Protein AF-A0A939AZR0-F1 (afdb_monomer)

Structure (mmCIF, N/CA/C/O backbone):
data_AF-A0A939AZR0-F1
#
_entry.id   AF-A0A939AZR0-F1
#
loop_
_atom_site.group_PDB
_atom_site.id
_atom_site.type_symbol
_atom_site.label_atom_id
_atom_site.label_alt_id
_atom_site.label_comp_id
_atom_site.label_asym_id
_atom_site.label_entity_id
_atom_site.label_seq_id
_atom_site.pdbx_PDB_ins_code
_atom_site.Cartn_x
_atom_site.Cartn_y
_atom_site.Cartn_z
_atom_site.occupancy
_atom_site.B_iso_or_equiv
_atom_site.auth_seq_id
_atom_site.auth_comp_id
_atom_site.auth_asym_id
_atom_site.auth_atom_id
_atom_site.pdbx_PDB_model_num
ATOM 1 N N . MET A 1 1 ? -39.553 10.311 58.219 1.00 48.19 1 MET A N 1
ATOM 2 C CA . MET A 1 1 ? -40.130 10.399 56.860 1.00 48.19 1 MET A CA 1
ATOM 3 C C . MET A 1 1 ? -41.605 10.731 57.021 1.00 48.19 1 MET A C 1
ATOM 5 O O . MET A 1 1 ? -42.309 9.904 57.588 1.00 48.19 1 MET A O 1
ATOM 9 N N . PRO A 1 2 ? -42.057 11.949 56.686 1.00 50.28 2 PRO A N 1
ATOM 10 C CA . PRO A 1 2 ? -43.468 12.306 56.807 1.00 50.28 2 PRO A CA 1
ATOM 11 C C . PRO A 1 2 ? -44.292 11.658 55.675 1.00 50.28 2 PRO A C 1
ATOM 13 O O . PRO A 1 2 ? -43.764 11.506 54.571 1.00 50.28 2 PRO A O 1
ATOM 16 N N . PRO A 1 3 ? -45.563 11.285 55.913 1.00 56.19 3 PRO A N 1
ATOM 17 C CA . PRO A 1 3 ? -46.491 10.899 54.858 1.00 56.19 3 PRO A CA 1
ATOM 18 C C . PRO A 1 3 ? -47.165 12.150 54.278 1.00 56.19 3 PRO A C 1
ATOM 20 O O . PRO A 1 3 ? -47.443 13.102 55.009 1.00 56.19 3 PRO A O 1
ATOM 23 N N . LEU A 1 4 ? -47.462 12.145 52.978 1.00 44.59 4 LEU A N 1
ATOM 24 C CA . LEU A 1 4 ? -48.379 13.114 52.376 1.00 44.59 4 LEU A CA 1
ATOM 25 C C . LEU A 1 4 ? -49.661 12.412 51.900 1.00 44.59 4 LEU A C 1
ATOM 27 O O . LEU A 1 4 ? -49.599 11.247 51.499 1.00 44.59 4 LEU A O 1
ATOM 31 N N . PRO A 1 5 ? -50.815 13.097 51.989 1.00 46.78 5 PRO A N 1
ATOM 32 C CA . PRO A 1 5 ? -52.136 12.512 51.831 1.00 46.78 5 PRO A CA 1
ATOM 33 C C . PRO A 1 5 ? -52.635 12.551 50.381 1.00 46.78 5 PRO A C 1
ATOM 35 O O . PRO A 1 5 ? -52.136 13.287 49.533 1.00 46.78 5 PRO A O 1
ATOM 38 N N . ALA A 1 6 ? -53.667 11.747 50.133 1.00 51.06 6 ALA A N 1
ATOM 39 C CA . ALA A 1 6 ? -54.484 11.752 48.927 1.00 51.06 6 ALA A CA 1
ATOM 40 C C . ALA A 1 6 ? -55.301 13.048 48.781 1.00 51.06 6 ALA A C 1
ATOM 42 O O . ALA A 1 6 ? -55.749 13.588 49.790 1.00 51.06 6 ALA A O 1
ATOM 43 N N . LEU A 1 7 ? -55.602 13.461 47.541 1.00 41.03 7 LEU A N 1
ATOM 44 C CA . LEU A 1 7 ? -56.941 13.931 47.149 1.00 41.03 7 LEU A CA 1
ATOM 45 C C . LEU A 1 7 ? -57.061 14.125 45.632 1.00 41.03 7 LEU A C 1
ATOM 47 O O . LEU A 1 7 ? -56.244 14.775 44.985 1.00 41.03 7 LEU A O 1
ATOM 51 N N . ALA A 1 8 ? -58.119 13.522 45.095 1.00 51.19 8 ALA A N 1
ATOM 52 C CA . ALA A 1 8 ? -58.585 13.632 43.727 1.00 51.19 8 ALA A CA 1
ATOM 53 C C . ALA A 1 8 ? -59.115 15.040 43.411 1.00 51.19 8 ALA A C 1
ATOM 55 O O . ALA A 1 8 ? -59.726 15.680 44.265 1.00 51.19 8 ALA A O 1
ATOM 56 N N . ALA A 1 9 ? -58.986 15.464 42.153 1.00 48.56 9 ALA A N 1
ATOM 57 C CA . ALA A 1 9 ? -59.806 16.526 41.582 1.00 48.56 9 ALA A CA 1
ATOM 58 C C . ALA A 1 9 ? -60.250 16.126 40.168 1.00 48.56 9 ALA A C 1
ATOM 60 O O . ALA A 1 9 ? -59.462 16.049 39.228 1.00 48.56 9 ALA A O 1
ATOM 61 N N . LEU A 1 10 ? -61.543 15.828 40.083 1.00 49.28 10 LEU A N 1
ATOM 62 C CA . LEU A 1 10 ? -62.359 15.648 38.892 1.00 49.28 10 LEU A CA 1
ATOM 63 C C . LEU A 1 10 ? -62.389 16.977 38.108 1.00 49.28 10 LEU A C 1
ATOM 65 O O . LEU A 1 10 ? -62.762 17.996 38.688 1.00 49.28 10 LEU A O 1
ATOM 69 N N . LEU A 1 11 ? -62.058 16.986 36.813 1.00 48.03 11 LEU A N 1
ATOM 70 C CA . LEU A 1 11 ? -62.402 18.106 35.927 1.00 48.03 11 LEU A CA 1
ATOM 71 C C . LEU A 1 11 ? -63.492 17.658 34.938 1.00 48.03 11 LEU A C 1
ATOM 73 O O . LEU A 1 11 ? -63.306 16.652 34.248 1.00 48.03 11 LEU A O 1
ATOM 77 N N . PRO A 1 12 ? -64.639 18.358 34.888 1.00 48.31 12 PRO A N 1
ATOM 78 C CA . PRO A 1 12 ? -65.768 18.001 34.045 1.00 48.31 12 PRO A CA 1
ATOM 79 C C . PRO A 1 12 ? -65.606 18.559 32.622 1.00 48.31 12 PRO A C 1
ATOM 81 O O . PRO A 1 12 ? -65.143 19.678 32.434 1.00 48.31 12 PRO A O 1
ATOM 84 N N . GLY A 1 13 ? -66.077 17.791 31.636 1.00 53.84 13 GLY A N 1
ATOM 85 C CA . GLY A 1 13 ? -66.628 18.314 30.381 1.00 53.84 13 GLY A CA 1
ATOM 86 C C . GLY A 1 13 ? -65.661 19.007 29.418 1.00 53.84 13 GLY A C 1
ATOM 87 O O . GLY A 1 13 ? -65.660 20.228 29.316 1.00 53.84 13 GLY A O 1
ATOM 88 N N . ILE A 1 14 ? -64.949 18.228 28.599 1.00 55.91 14 ILE A N 1
ATOM 89 C CA . ILE A 1 14 ? -64.403 18.721 27.326 1.00 55.91 14 ILE A CA 1
ATOM 90 C C . ILE A 1 14 ? -65.257 18.094 26.214 1.00 55.91 14 ILE A C 1
ATOM 92 O O . ILE A 1 14 ? -65.333 16.863 26.156 1.00 55.91 14 ILE A O 1
ATOM 96 N N . PRO A 1 15 ? -65.940 18.878 25.358 1.00 54.97 15 PRO A N 1
ATOM 97 C CA . PRO A 1 15 ? -66.651 18.314 24.219 1.00 54.97 15 PRO A CA 1
ATOM 98 C C . PRO A 1 15 ? -65.639 17.635 23.290 1.00 54.97 15 PRO A C 1
ATOM 100 O O . PRO A 1 15 ? -64.663 18.252 22.867 1.00 54.97 15 PRO A O 1
ATOM 103 N N . LEU A 1 16 ? -65.862 16.354 22.990 1.00 56.06 16 LEU A N 1
ATOM 104 C CA . LEU A 1 16 ? -65.060 15.593 22.034 1.00 56.06 16 LEU A CA 1
ATOM 105 C C . LEU A 1 16 ? -65.360 16.112 20.621 1.00 56.06 16 LEU A C 1
ATOM 107 O O . LEU A 1 16 ? -66.253 15.607 19.943 1.00 56.06 16 LEU A O 1
ATOM 111 N N . THR A 1 17 ? -64.647 17.140 20.167 1.00 58.19 17 THR A N 1
ATOM 112 C CA . THR A 1 17 ? -64.581 17.434 18.735 1.00 58.19 17 THR A CA 1
ATOM 113 C C . THR A 1 17 ? -63.838 16.282 18.051 1.00 58.19 17 THR A C 1
ATOM 115 O O . THR A 1 17 ? -62.744 15.918 18.491 1.00 58.19 17 THR A O 1
ATOM 118 N N . PRO A 1 18 ? -64.414 15.651 17.010 1.00 66.62 18 PRO A N 1
ATOM 119 C CA . PRO A 1 18 ? -63.710 14.602 16.292 1.00 66.62 18 PRO A CA 1
ATOM 120 C C . PRO A 1 18 ? -62.449 15.191 15.642 1.00 66.62 18 PRO A C 1
ATOM 122 O O . PRO A 1 18 ? -62.485 16.325 15.150 1.00 66.62 18 PRO A O 1
ATOM 125 N N . PRO A 1 19 ? -61.326 14.453 15.644 1.00 60.09 19 PRO A N 1
ATOM 126 C CA . PRO A 1 19 ? -60.105 14.915 15.006 1.00 60.09 19 PRO A CA 1
ATOM 127 C C . PRO A 1 19 ? -60.329 15.068 13.491 1.00 60.09 19 PRO A C 1
ATOM 129 O O . PRO A 1 19 ? -61.151 14.351 12.910 1.00 60.09 19 PRO A O 1
ATOM 132 N N . PRO A 1 20 ? -59.615 15.996 12.832 1.00 64.75 20 PRO A N 1
ATOM 133 C CA . PRO A 1 20 ? -59.716 16.174 11.390 1.00 64.75 20 PRO A CA 1
ATOM 134 C C . PRO A 1 20 ? -59.298 14.893 10.642 1.00 64.75 20 PRO A C 1
ATOM 136 O O . PRO A 1 20 ? -58.468 14.127 11.143 1.00 64.75 20 PRO A O 1
ATOM 139 N N . PRO A 1 21 ? -59.848 14.644 9.439 1.00 69.44 21 PRO A N 1
ATOM 140 C CA . PRO A 1 21 ? -59.480 13.485 8.638 1.00 69.44 21 PRO A CA 1
ATOM 141 C C . PRO A 1 21 ? -58.007 13.558 8.224 1.00 69.44 21 PRO A C 1
ATOM 143 O O . PRO A 1 21 ? -57.491 14.616 7.858 1.00 69.44 21 PRO A O 1
ATOM 146 N N . LEU A 1 22 ? -57.333 12.409 8.284 1.00 63.62 22 LEU A N 1
ATOM 147 C CA . LEU A 1 22 ? -55.938 12.269 7.876 1.00 63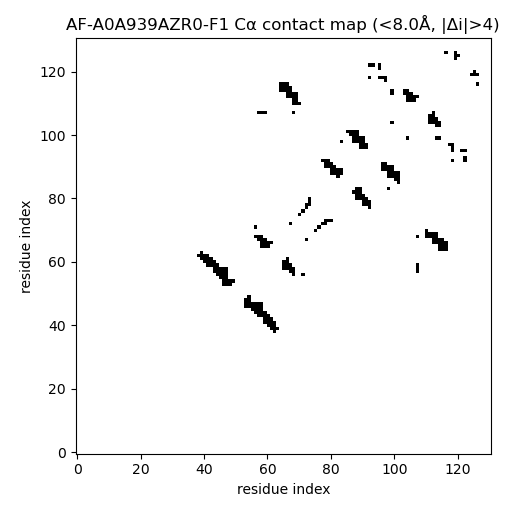.62 22 LEU A CA 1
ATOM 148 C C . LEU A 1 22 ? -55.785 12.610 6.380 1.00 63.62 22 LEU A C 1
ATOM 150 O O . LEU A 1 22 ? -56.615 12.179 5.574 1.00 63.62 22 LEU A O 1
ATOM 154 N N . PRO A 1 23 ? -54.731 13.345 5.981 1.00 58.34 23 PRO A N 1
ATOM 155 C CA . PRO A 1 23 ? -54.449 13.595 4.574 1.00 58.34 23 PRO A CA 1
ATOM 156 C C . PRO A 1 23 ? -54.193 12.276 3.831 1.00 58.34 23 PRO A C 1
ATOM 158 O O . PRO A 1 23 ? -53.580 11.350 4.366 1.00 58.34 23 PRO A O 1
ATOM 161 N N . ALA A 1 24 ? -54.682 12.192 2.590 1.00 65.81 24 ALA A N 1
ATOM 162 C CA . ALA A 1 24 ? -54.528 11.013 1.744 1.00 65.81 24 ALA A CA 1
ATOM 163 C C . ALA A 1 24 ? -53.040 10.650 1.554 1.00 65.81 24 ALA A C 1
ATOM 165 O O . ALA A 1 24 ? -52.194 11.551 1.521 1.00 65.81 24 ALA A O 1
ATOM 166 N N . PRO A 1 25 ? -52.696 9.355 1.402 1.00 59.66 25 PRO A N 1
ATOM 167 C CA . PRO A 1 25 ? -51.312 8.939 1.241 1.00 59.66 25 PRO A CA 1
ATOM 168 C C . PRO A 1 25 ? -50.748 9.566 -0.032 1.00 59.66 25 PRO A C 1
ATOM 170 O O . PRO A 1 25 ? -51.177 9.240 -1.139 1.00 59.66 25 PRO A O 1
ATOM 173 N N . VAL A 1 26 ? -49.776 10.463 0.126 1.00 64.25 26 VAL A N 1
ATOM 174 C CA . VAL A 1 26 ? -48.959 10.940 -0.989 1.00 64.25 26 VAL A CA 1
ATOM 175 C C . VAL A 1 26 ? -48.356 9.705 -1.652 1.00 64.25 26 VAL A C 1
ATOM 177 O O . VAL A 1 26 ? -47.786 8.848 -0.967 1.00 64.25 26 VAL A O 1
ATOM 180 N N . ALA A 1 27 ? -48.528 9.584 -2.970 1.00 58.91 27 ALA A N 1
ATOM 181 C CA . ALA A 1 27 ? -47.930 8.516 -3.754 1.00 58.91 27 ALA A CA 1
ATOM 182 C C . ALA A 1 27 ? -46.435 8.469 -3.428 1.00 58.91 27 ALA A C 1
ATOM 184 O O . ALA A 1 27 ? -45.688 9.401 -3.727 1.00 58.91 27 ALA A O 1
ATOM 185 N N . ARG A 1 28 ? -46.018 7.402 -2.738 1.00 59.44 28 ARG A N 1
ATOM 186 C CA . ARG A 1 28 ? -44.613 7.174 -2.418 1.00 59.44 28 ARG A CA 1
ATOM 187 C C . ARG A 1 28 ? -43.883 7.124 -3.760 1.00 59.44 28 ARG A C 1
ATOM 189 O O . ARG A 1 28 ? -44.266 6.286 -4.583 1.00 59.44 28 ARG A O 1
ATOM 196 N N . PRO A 1 29 ? -42.889 7.996 -4.016 1.00 58.56 29 PRO A N 1
ATOM 197 C CA . PRO A 1 29 ? -42.072 7.845 -5.207 1.00 58.56 29 PRO A CA 1
ATOM 198 C C . PRO A 1 29 ? -41.545 6.408 -5.200 1.00 58.56 29 PRO A C 1
ATOM 200 O O . PRO A 1 29 ? -41.245 5.891 -4.113 1.00 58.56 29 PRO A O 1
ATOM 203 N N . PRO A 1 30 ? -41.513 5.723 -6.357 1.00 56.81 30 PRO A N 1
ATOM 204 C CA . PRO A 1 30 ? -41.017 4.360 -6.406 1.00 56.81 30 PRO A CA 1
ATOM 205 C C . PRO A 1 30 ? -39.674 4.359 -5.692 1.00 56.81 30 PRO A C 1
ATOM 207 O O . PRO A 1 30 ? -38.836 5.218 -5.974 1.00 56.81 30 PRO A O 1
ATOM 210 N N . LEU A 1 31 ? -39.516 3.457 -4.716 1.00 58.59 31 LEU A N 1
ATOM 211 C CA . LEU A 1 31 ? -38.224 3.190 -4.103 1.00 58.59 31 LEU A CA 1
ATOM 212 C C . LEU A 1 31 ? -37.273 3.009 -5.276 1.00 58.59 31 LEU A C 1
ATOM 214 O O . LEU A 1 31 ? -37.378 2.015 -5.999 1.00 58.59 31 LEU A O 1
ATOM 218 N N . GLN A 1 32 ? -36.434 4.017 -5.527 1.00 54.38 32 GLN A N 1
ATOM 219 C CA . GLN A 1 32 ? -35.367 3.899 -6.493 1.00 54.38 32 GLN A CA 1
ATOM 220 C C . GLN A 1 32 ? -34.589 2.699 -5.986 1.00 54.38 32 GLN A C 1
ATOM 222 O O . GLN A 1 32 ? -33.933 2.776 -4.945 1.00 54.38 32 GLN A O 1
ATOM 227 N N . ARG A 1 33 ? -34.757 1.553 -6.657 1.00 50.91 33 ARG A N 1
ATOM 228 C CA . ARG A 1 33 ? -33.834 0.437 -6.538 1.00 50.91 33 ARG A CA 1
ATOM 229 C C . ARG A 1 33 ? -32.495 1.094 -6.774 1.00 50.91 33 ARG A C 1
ATOM 231 O O . ARG A 1 33 ? -32.237 1.539 -7.890 1.00 50.91 33 ARG A O 1
ATOM 238 N N . ARG A 1 34 ? -31.729 1.264 -5.696 1.00 51.28 34 ARG A N 1
ATOM 239 C CA . ARG A 1 34 ? -30.360 1.744 -5.757 1.00 51.28 34 ARG A CA 1
ATOM 240 C C . ARG A 1 34 ? -29.728 0.816 -6.773 1.00 51.28 34 ARG A C 1
ATOM 242 O O . ARG A 1 34 ? -29.666 -0.389 -6.528 1.00 51.28 34 ARG A O 1
ATOM 249 N N . ALA A 1 35 ? -29.446 1.341 -7.962 1.00 49.91 35 ALA A N 1
ATOM 250 C CA . ALA A 1 35 ? -28.702 0.587 -8.942 1.00 49.91 35 ALA A CA 1
ATOM 251 C C . ALA A 1 35 ? -27.471 0.103 -8.180 1.00 49.91 35 ALA A C 1
ATOM 253 O O . ALA A 1 35 ? -26.785 0.915 -7.552 1.00 49.91 35 ALA A O 1
ATOM 254 N N . ALA A 1 36 ? -27.267 -1.213 -8.120 1.00 46.09 36 ALA A N 1
ATOM 255 C CA . ALA A 1 36 ? -25.981 -1.725 -7.690 1.00 46.09 36 ALA A CA 1
ATOM 256 C C . ALA A 1 36 ? -24.940 -0.957 -8.518 1.00 46.09 36 ALA A C 1
ATOM 258 O O . ALA A 1 36 ? -25.130 -0.875 -9.738 1.00 46.09 36 ALA A O 1
ATOM 259 N N . PRO A 1 37 ? -23.921 -0.320 -7.917 1.00 47.94 37 PRO A N 1
ATOM 260 C CA . PRO A 1 37 ? -22.876 0.288 -8.713 1.00 47.94 37 PRO A CA 1
ATOM 261 C C . PRO A 1 37 ? -22.120 -0.852 -9.399 1.00 47.94 37 PRO A C 1
ATOM 263 O O . PRO A 1 37 ? -21.184 -1.437 -8.864 1.00 47.94 37 PRO A O 1
ATOM 266 N N . SER A 1 38 ? -22.579 -1.220 -10.591 1.00 48.16 38 SER A N 1
ATOM 267 C CA . SER A 1 38 ? -21.816 -1.970 -11.575 1.00 48.16 38 SER A CA 1
ATOM 268 C C . SER A 1 38 ? -20.830 -0.981 -12.187 1.00 48.16 38 SER A C 1
ATOM 270 O O . SER A 1 38 ? -21.073 -0.394 -13.234 1.00 48.16 38 SER A O 1
ATOM 272 N N . GLY A 1 39 ? -19.769 -0.715 -11.435 1.00 49.16 39 GLY A N 1
ATOM 273 C CA . GLY A 1 39 ? -18.735 0.263 -11.733 1.00 49.16 39 GLY A CA 1
ATOM 274 C C . GLY A 1 39 ? -18.060 0.607 -10.419 1.00 49.16 39 GLY A C 1
ATOM 275 O O . GLY A 1 39 ? -18.695 1.195 -9.549 1.00 49.16 39 GLY A O 1
ATOM 276 N N . SER A 1 40 ? -16.823 0.151 -10.243 1.00 60.50 40 SER A N 1
ATOM 277 C CA . SER A 1 40 ? -15.982 0.389 -9.070 1.00 60.50 40 SER A CA 1
ATOM 278 C C . SER A 1 40 ? -16.049 1.867 -8.693 1.00 60.50 40 SER A C 1
ATOM 280 O O . SER A 1 40 ? -15.489 2.719 -9.379 1.00 60.50 40 SER A O 1
ATOM 282 N N . ALA A 1 41 ? -16.813 2.177 -7.643 1.00 73.38 41 ALA A N 1
AT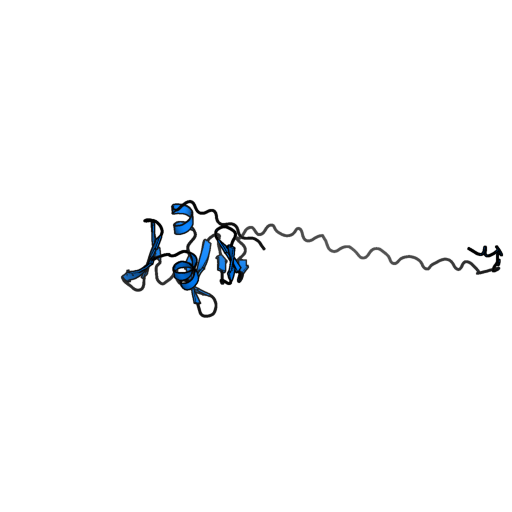OM 283 C CA . ALA A 1 41 ? -16.989 3.545 -7.195 1.00 73.38 41 ALA A CA 1
ATOM 284 C C . ALA A 1 41 ? -15.616 4.098 -6.815 1.00 73.38 41 ALA A C 1
ATOM 286 O O . ALA A 1 41 ? -14.867 3.454 -6.081 1.00 73.38 41 ALA A O 1
ATOM 287 N N . ARG A 1 42 ? -15.288 5.279 -7.338 1.00 87.00 42 ARG A N 1
ATOM 288 C CA . ARG A 1 42 ? -14.089 5.995 -6.931 1.00 87.00 42 ARG A CA 1
ATOM 289 C C . ARG A 1 42 ? -14.263 6.412 -5.469 1.00 87.00 42 ARG A C 1
ATOM 291 O O . ARG A 1 42 ? -15.154 7.202 -5.165 1.00 87.00 42 ARG A O 1
ATOM 298 N N . LEU A 1 43 ? -13.447 5.861 -4.578 1.00 90.31 43 LEU A N 1
ATOM 299 C CA . LEU A 1 43 ? -13.441 6.166 -3.146 1.00 90.31 43 LEU A CA 1
ATOM 300 C C . LEU A 1 43 ? -12.170 6.935 -2.804 1.00 90.31 43 LEU A C 1
ATOM 302 O O . LEU A 1 43 ? -11.119 6.681 -3.380 1.00 90.31 43 LEU A O 1
ATOM 306 N N . GLN A 1 44 ? -12.254 7.868 -1.866 1.00 90.75 44 GLN A N 1
ATOM 307 C CA . GLN A 1 44 ? -11.107 8.635 -1.390 1.00 90.75 44 GLN A CA 1
ATOM 308 C C . GLN A 1 44 ? -11.218 8.811 0.120 1.00 90.75 44 GLN A C 1
ATOM 310 O O . GLN A 1 44 ? -12.321 8.949 0.649 1.00 90.75 44 GLN A O 1
ATOM 315 N N . GLY A 1 45 ? -10.079 8.854 0.800 1.00 92.25 45 GLY A N 1
ATOM 316 C CA . GLY A 1 45 ? -10.009 9.179 2.217 1.00 92.25 45 GLY A CA 1
ATOM 317 C C . GLY A 1 45 ? -8.669 9.791 2.598 1.00 92.25 45 GLY A C 1
ATOM 318 O O . GLY A 1 45 ? -7.782 9.960 1.764 1.00 92.25 45 GLY A O 1
ATOM 319 N N . SER A 1 46 ? -8.548 10.151 3.873 1.00 92.00 46 SER A N 1
ATOM 320 C CA . SER A 1 46 ? -7.374 10.821 4.453 1.00 92.00 46 SER A CA 1
ATOM 321 C C . SER A 1 46 ? -6.764 10.057 5.630 1.00 92.00 46 SER A C 1
ATOM 323 O O . SER A 1 46 ? -5.958 10.596 6.392 1.00 92.00 46 SER A O 1
ATOM 325 N N . SER A 1 47 ? -7.144 8.790 5.806 1.00 91.94 47 SER A N 1
ATOM 326 C CA . SER A 1 47 ? -6.579 7.939 6.846 1.00 91.94 47 SER A CA 1
ATOM 327 C C . SER A 1 47 ? -6.447 6.496 6.391 1.00 91.94 47 SER A C 1
ATOM 329 O O . SER A 1 47 ? -7.382 5.933 5.823 1.00 91.94 47 SER A O 1
ATOM 331 N N . ILE A 1 48 ? -5.300 5.899 6.698 1.00 92.06 48 ILE A N 1
ATOM 332 C CA . ILE A 1 48 ? -5.008 4.481 6.493 1.00 92.06 48 ILE A CA 1
ATOM 333 C C . ILE A 1 48 ? -4.731 3.823 7.842 1.00 92.06 48 ILE A C 1
ATOM 335 O O . ILE A 1 48 ? -4.394 4.493 8.817 1.00 92.06 48 ILE A O 1
ATOM 339 N N . THR A 1 49 ? -4.886 2.506 7.917 1.00 91.69 49 THR A N 1
ATOM 340 C CA . THR A 1 49 ? -4.504 1.735 9.104 1.00 91.69 49 THR A CA 1
ATOM 341 C C . THR A 1 49 ? -3.535 0.644 8.685 1.00 91.69 49 THR A C 1
ATOM 343 O O . THR A 1 49 ? -3.903 -0.240 7.916 1.00 91.69 49 THR A O 1
ATOM 346 N N . ILE A 1 50 ? -2.306 0.703 9.191 1.00 88.38 50 ILE A N 1
ATOM 347 C CA . ILE A 1 50 ? -1.240 -0.256 8.890 1.00 88.38 50 ILE A CA 1
ATOM 348 C C . ILE A 1 50 ? -0.903 -0.991 10.185 1.00 88.38 50 ILE A C 1
ATOM 350 O O . ILE A 1 50 ? -0.597 -0.364 11.195 1.00 88.38 50 ILE A O 1
ATOM 354 N N . ASN A 1 51 ? -0.993 -2.325 10.190 1.00 86.44 51 ASN A N 1
ATOM 355 C CA . ASN A 1 51 ? -0.738 -3.150 11.383 1.00 86.44 51 ASN A CA 1
ATOM 356 C C . ASN A 1 51 ? -1.532 -2.703 12.635 1.00 86.44 51 ASN A C 1
ATOM 358 O O . ASN A 1 51 ? -1.036 -2.764 13.757 1.00 86.44 51 ASN A O 1
ATOM 362 N N . GLY A 1 52 ? -2.765 -2.216 12.446 1.00 88.00 52 GLY A N 1
ATOM 363 C CA . GLY A 1 52 ? -3.624 -1.709 13.526 1.00 88.00 52 GLY A CA 1
ATOM 364 C C . GLY A 1 52 ? -3.318 -0.278 13.986 1.00 88.00 52 GLY A C 1
ATOM 365 O O . GLY A 1 52 ? -4.046 0.261 14.817 1.00 88.00 52 GLY A O 1
ATOM 366 N N . LEU A 1 53 ? -2.291 0.367 13.429 1.00 89.81 53 LEU A N 1
ATOM 367 C CA . LEU A 1 53 ? -1.950 1.758 13.704 1.00 89.81 53 LEU A CA 1
ATOM 368 C C . LEU A 1 53 ? -2.608 2.663 12.666 1.00 89.81 53 LEU A C 1
ATOM 370 O O . LEU A 1 53 ? -2.314 2.579 11.473 1.00 89.81 53 LEU A O 1
ATOM 374 N N . ARG A 1 54 ? -3.516 3.529 13.126 1.00 90.50 54 ARG A N 1
ATOM 375 C CA . ARG A 1 54 ? -4.142 4.536 12.270 1.00 90.50 54 ARG A CA 1
ATOM 376 C C . ARG A 1 54 ? -3.160 5.668 12.003 1.00 90.50 54 ARG A C 1
ATOM 378 O O . ARG A 1 54 ? -2.609 6.247 12.935 1.00 90.50 54 ARG A O 1
ATOM 385 N N . GLN A 1 55 ? -3.018 6.016 10.736 1.00 90.56 55 GLN A N 1
ATOM 386 C CA . GLN A 1 55 ? -2.161 7.087 10.260 1.00 90.56 55 GLN A CA 1
ATOM 387 C C . GLN A 1 55 ? -2.950 8.030 9.350 1.00 90.56 55 GLN A C 1
ATOM 389 O O . GLN A 1 55 ? -3.986 7.667 8.779 1.00 90.56 55 GLN A O 1
ATOM 394 N N . GLN A 1 56 ? -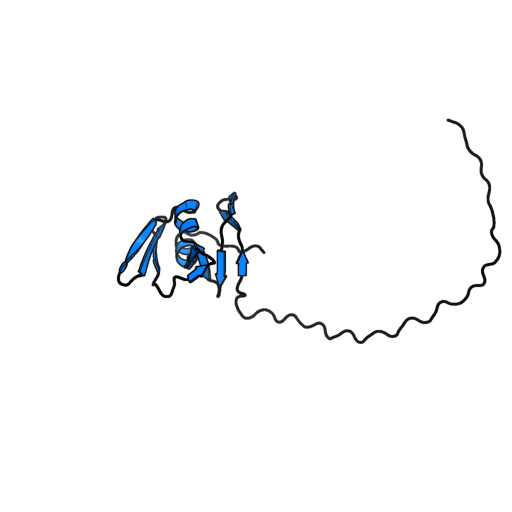2.485 9.273 9.272 1.00 90.81 56 GLN A N 1
ATOM 395 C CA . GLN A 1 56 ? -3.069 10.307 8.428 1.00 90.81 56 GLN A CA 1
ATOM 396 C C . GLN A 1 56 ? -2.351 10.261 7.080 1.00 90.81 56 GLN A C 1
ATOM 398 O O . GLN A 1 56 ? -1.129 10.367 7.028 1.00 90.81 56 GLN A O 1
ATOM 403 N N . ALA A 1 57 ? -3.102 9.973 6.024 1.00 91.06 57 ALA A N 1
ATOM 404 C CA . ALA A 1 57 ? -2.571 9.704 4.696 1.00 91.06 57 ALA A CA 1
ATOM 405 C C . ALA A 1 57 ? -3.702 9.784 3.678 1.00 91.06 57 ALA A C 1
ATOM 407 O O . ALA A 1 57 ? -4.727 9.111 3.840 1.00 91.06 57 ALA A O 1
ATOM 408 N N . LEU A 1 58 ? -3.513 10.575 2.626 1.00 92.44 58 LEU A N 1
ATOM 409 C CA . LEU A 1 58 ? -4.431 10.564 1.500 1.00 92.44 58 LEU A CA 1
ATOM 410 C C . LEU A 1 58 ? -4.374 9.205 0.802 1.00 92.44 58 LEU A C 1
ATOM 412 O O . LEU A 1 58 ? -3.319 8.589 0.668 1.00 92.44 58 LEU A O 1
ATOM 416 N N . TRP A 1 59 ? -5.525 8.724 0.360 1.00 93.62 59 TRP A N 1
ATOM 417 C CA . TRP A 1 59 ? -5.615 7.526 -0.457 1.00 93.62 59 TRP A CA 1
ATOM 418 C C . TRP A 1 59 ? -6.797 7.628 -1.401 1.00 93.62 59 TRP A C 1
ATOM 420 O O . TRP A 1 59 ? -7.803 8.278 -1.106 1.00 93.62 59 TRP A O 1
ATOM 430 N N . LEU A 1 60 ? -6.676 6.962 -2.542 1.00 93.25 60 LEU A N 1
ATOM 431 C CA . LEU A 1 60 ? -7.721 6.886 -3.546 1.00 93.25 60 LEU A CA 1
ATOM 432 C C . LEU A 1 60 ? -7.878 5.435 -3.996 1.00 93.25 60 LEU A C 1
ATOM 434 O O . LEU A 1 60 ? -6.906 4.795 -4.371 1.00 93.25 60 LEU A O 1
ATOM 438 N N . GLN A 1 61 ? -9.101 4.925 -4.012 1.00 91.75 61 GLN A N 1
ATOM 439 C CA . GLN A 1 61 ? -9.439 3.688 -4.696 1.00 91.75 61 GLN A CA 1
ATOM 440 C C . GLN A 1 61 ? -10.207 4.023 -5.971 1.00 91.75 61 GLN A C 1
ATOM 442 O O . GLN A 1 61 ? -11.240 4.686 -5.929 1.00 91.75 61 GLN A O 1
ATOM 447 N N . ASP A 1 62 ? -9.698 3.576 -7.109 1.00 89.56 62 ASP A N 1
ATOM 448 C CA . ASP A 1 62 ? -10.248 3.887 -8.424 1.00 89.56 62 ASP A CA 1
ATOM 449 C C . ASP A 1 62 ? -10.138 2.650 -9.307 1.00 89.56 62 ASP A C 1
ATOM 451 O O . ASP A 1 62 ? -9.089 2.015 -9.350 1.00 89.56 62 ASP A O 1
ATOM 455 N N . ALA A 1 63 ? -11.232 2.258 -9.958 1.00 86.19 63 ALA A N 1
ATOM 456 C CA . ALA A 1 63 ? -11.291 1.057 -10.796 1.00 86.19 63 ALA A CA 1
ATOM 457 C C . ALA A 1 63 ? -10.835 -0.266 -10.118 1.00 86.19 63 ALA A C 1
ATOM 459 O O . ALA A 1 63 ? -10.575 -1.247 -10.806 1.00 86.19 63 ALA A O 1
ATOM 460 N N . GLY A 1 64 ? -10.792 -0.328 -8.781 1.00 84.19 64 GLY A N 1
ATOM 461 C CA . GLY A 1 64 ? -10.266 -1.476 -8.023 1.00 84.19 64 GLY A CA 1
ATOM 462 C C . GLY A 1 64 ? -8.767 -1.389 -7.704 1.00 84.19 64 GLY A C 1
ATOM 463 O O . GLY A 1 64 ? -8.266 -2.192 -6.922 1.00 84.19 64 GLY A O 1
ATOM 464 N N . GLU A 1 65 ? -8.067 -0.385 -8.227 1.00 91.00 65 GLU A N 1
ATOM 465 C CA . GLU A 1 65 ? -6.686 -0.073 -7.872 1.00 91.00 65 GLU A CA 1
ATOM 466 C C . GLU A 1 65 ? -6.652 0.874 -6.668 1.00 91.00 65 GLU A C 1
ATOM 468 O O . GLU A 1 65 ? -7.411 1.843 -6.590 1.00 91.00 65 GLU A O 1
ATOM 473 N N . LEU A 1 66 ? -5.760 0.591 -5.722 1.00 92.88 66 LEU A N 1
ATOM 474 C CA . LEU A 1 66 ? -5.425 1.483 -4.626 1.00 92.88 66 LEU A CA 1
ATOM 475 C C . LEU A 1 66 ? -4.270 2.376 -5.065 1.00 92.88 66 LEU A C 1
ATOM 477 O O . LEU A 1 66 ? -3.226 1.891 -5.501 1.00 92.88 66 LEU A O 1
ATOM 481 N N . TRP A 1 67 ? -4.463 3.671 -4.885 1.00 94.94 67 TRP A N 1
ATOM 482 C CA . TRP A 1 67 ? -3.504 4.720 -5.161 1.00 94.94 67 TRP A CA 1
ATOM 483 C C . TRP A 1 67 ? -3.076 5.345 -3.842 1.00 94.94 67 TRP A C 1
ATOM 485 O O . TRP A 1 67 ? -3.914 5.870 -3.100 1.00 94.94 67 TRP A O 1
ATOM 495 N N . LEU A 1 68 ? -1.775 5.288 -3.569 1.00 95.06 68 LEU A N 1
ATOM 496 C CA . LEU A 1 68 ? -1.169 5.891 -2.386 1.00 95.06 68 LEU A CA 1
ATOM 497 C C . LEU A 1 68 ? -0.112 6.921 -2.793 1.00 95.06 68 LEU A C 1
ATOM 499 O O . LEU A 1 68 ? 0.600 6.691 -3.777 1.00 95.06 68 LEU A O 1
ATOM 503 N N . PRO A 1 69 ? 0.007 8.031 -2.044 1.00 95.38 69 PRO A N 1
ATOM 504 C CA . PRO A 1 69 ? 1.110 8.963 -2.172 1.00 95.38 69 PRO A CA 1
ATOM 505 C C . PRO A 1 69 ? 2.465 8.286 -1.985 1.00 95.38 69 PRO A C 1
ATOM 507 O O . PRO A 1 69 ? 2.619 7.382 -1.159 1.00 95.38 69 PRO A O 1
ATOM 510 N N . LEU A 1 70 ? 3.468 8.768 -2.714 1.00 93.56 70 LEU A N 1
ATOM 511 C CA . LEU A 1 70 ? 4.848 8.306 -2.566 1.00 93.56 70 LEU A CA 1
ATOM 512 C C . LEU A 1 70 ? 5.372 8.509 -1.140 1.00 93.56 70 LEU A C 1
ATOM 514 O O . LEU A 1 70 ? 6.024 7.617 -0.611 1.00 93.56 70 LEU A O 1
ATOM 518 N N . GLU A 1 71 ? 5.012 9.612 -0.482 1.00 91.38 71 GLU A N 1
ATOM 519 C CA . GLU A 1 71 ? 5.418 9.877 0.902 1.00 91.38 71 GLU A CA 1
ATOM 520 C C . GLU A 1 71 ? 4.899 8.806 1.871 1.00 91.38 71 GLU A C 1
ATOM 522 O O . GLU A 1 71 ? 5.624 8.344 2.751 1.00 91.38 71 GLU A O 1
ATOM 527 N N . VAL A 1 72 ? 3.662 8.344 1.678 1.00 92.50 72 VAL A N 1
ATOM 528 C CA . VAL A 1 72 ? 3.077 7.256 2.474 1.00 92.50 72 VAL A CA 1
ATOM 529 C C . VAL A 1 72 ? 3.835 5.951 2.233 1.00 92.50 72 VAL A C 1
ATOM 531 O O . VAL A 1 72 ? 4.135 5.216 3.177 1.00 92.50 72 VAL A O 1
ATOM 534 N N . LEU A 1 73 ? 4.171 5.665 0.976 1.00 92.94 73 LEU A N 1
ATOM 535 C CA . LEU A 1 73 ? 4.906 4.461 0.604 1.00 92.94 73 LEU A CA 1
ATOM 536 C C . LEU A 1 73 ? 6.317 4.458 1.197 1.00 92.94 73 LEU A C 1
ATOM 538 O O . LEU A 1 73 ? 6.705 3.490 1.845 1.00 92.94 73 LEU A O 1
ATOM 542 N N . GLU A 1 74 ? 7.065 5.541 1.024 1.00 93.12 74 GLU A N 1
ATOM 543 C CA . GLU A 1 74 ? 8.448 5.656 1.489 1.00 93.12 74 GLU A CA 1
ATOM 544 C C . GLU A 1 74 ? 8.517 5.812 3.017 1.00 93.12 74 GLU A C 1
ATOM 546 O O . GLU A 1 74 ? 9.282 5.118 3.684 1.00 93.12 74 GLU A O 1
ATOM 551 N N . GLY A 1 75 ? 7.684 6.681 3.592 1.00 89.94 75 GLY A N 1
ATOM 552 C CA . GLY A 1 75 ? 7.743 7.058 5.003 1.00 89.94 75 GLY A CA 1
ATOM 553 C C . GLY A 1 75 ? 7.026 6.105 5.959 1.00 89.94 75 GLY A C 1
ATOM 554 O O . GLY A 1 75 ? 7.486 5.920 7.084 1.00 89.94 75 GLY A O 1
ATOM 555 N N . GLN A 1 76 ? 5.908 5.496 5.547 1.00 89.50 76 GLN A N 1
ATOM 556 C CA . GLN A 1 76 ? 5.081 4.672 6.447 1.00 89.50 76 GLN A CA 1
ATOM 557 C C . GLN A 1 76 ? 5.207 3.178 6.159 1.00 89.50 76 GLN A C 1
ATOM 559 O O . GLN A 1 76 ? 5.196 2.371 7.088 1.00 89.50 76 GLN A O 1
ATOM 564 N N . LEU A 1 77 ? 5.341 2.806 4.884 1.00 89.56 77 LEU A N 1
ATOM 565 C CA . LEU A 1 77 ? 5.510 1.412 4.474 1.00 89.56 77 LEU A CA 1
ATOM 566 C C . LEU A 1 77 ? 6.987 1.026 4.304 1.00 89.56 77 LEU A C 1
ATOM 568 O O . LEU A 1 77 ? 7.312 -0.155 4.408 1.00 89.56 77 LEU A O 1
ATOM 572 N N . GLY A 1 78 ? 7.890 1.990 4.104 1.00 91.94 78 GLY A N 1
ATOM 573 C CA . GLY A 1 78 ? 9.313 1.721 3.875 1.00 91.94 78 GLY A CA 1
ATOM 574 C C . GLY A 1 78 ? 9.599 1.171 2.476 1.00 91.94 78 GLY A C 1
ATOM 575 O O . GLY A 1 78 ? 10.502 0.355 2.300 1.00 91.94 78 GLY A O 1
ATOM 576 N N . VAL A 1 79 ? 8.794 1.560 1.488 1.00 94.75 79 VAL A N 1
ATOM 577 C CA . VAL A 1 79 ? 9.023 1.253 0.073 1.00 94.75 79 VAL A CA 1
ATOM 578 C C . VAL A 1 79 ? 10.219 2.065 -0.418 1.00 94.75 79 VAL A C 1
ATOM 580 O O . VAL A 1 79 ? 10.286 3.270 -0.203 1.00 94.75 79 VAL A O 1
ATOM 583 N N . SER A 1 80 ? 11.150 1.421 -1.113 1.00 94.38 80 SER A N 1
ATOM 584 C CA . SER A 1 80 ? 12.273 2.103 -1.753 1.00 94.38 80 SE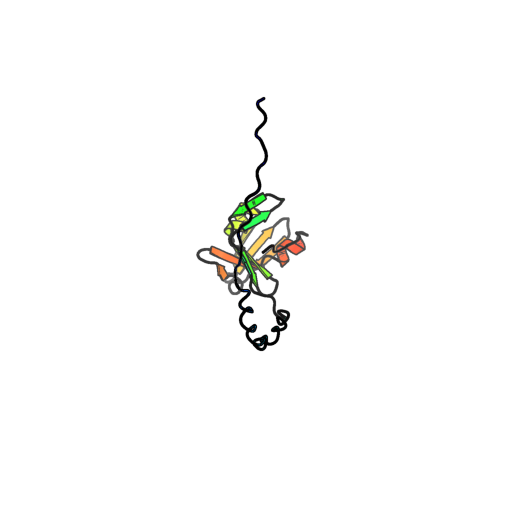R A CA 1
ATOM 585 C C . SER A 1 80 ? 11.869 2.594 -3.133 1.00 94.38 80 SER A C 1
ATOM 587 O O . SER A 1 80 ? 11.387 1.820 -3.959 1.00 94.38 80 SER A O 1
ATOM 589 N N . ARG A 1 81 ? 12.109 3.873 -3.408 1.00 92.94 81 ARG A N 1
ATOM 590 C CA . ARG A 1 81 ? 11.846 4.494 -4.705 1.00 92.94 81 ARG A CA 1
ATOM 591 C C . ARG A 1 81 ? 13.139 4.694 -5.482 1.00 92.94 81 ARG A C 1
ATOM 593 O O . ARG A 1 81 ? 14.153 5.114 -4.933 1.00 92.94 81 ARG A O 1
ATOM 600 N N . SER A 1 82 ? 13.108 4.430 -6.779 1.00 92.38 82 SER A N 1
ATOM 601 C CA . SER A 1 82 ? 14.214 4.688 -7.700 1.00 92.38 82 SER A CA 1
ATOM 602 C C . SER A 1 82 ? 13.696 5.280 -9.006 1.00 92.38 82 SER A C 1
ATOM 604 O O . SER A 1 82 ? 12.601 4.956 -9.461 1.00 92.38 82 SER A O 1
ATOM 606 N N . SER A 1 83 ? 14.472 6.175 -9.614 1.00 90.00 83 SER A N 1
ATOM 607 C CA . SER A 1 83 ? 14.125 6.743 -10.919 1.00 90.00 83 SER A CA 1
ATOM 608 C C . SER A 1 83 ? 14.393 5.724 -12.021 1.00 90.00 83 SER A C 1
ATOM 610 O O . SER A 1 83 ? 15.506 5.213 -12.134 1.00 90.00 83 SER A O 1
ATOM 612 N N . GLY A 1 84 ? 13.383 5.459 -12.843 1.00 87.56 84 GLY A N 1
ATOM 613 C CA . GLY A 1 84 ? 13.485 4.611 -14.022 1.00 87.56 84 GLY A CA 1
ATOM 614 C C . GLY A 1 84 ? 13.733 5.411 -15.306 1.00 87.56 84 GLY A C 1
ATOM 615 O O . GLY A 1 84 ? 13.910 6.632 -15.306 1.00 87.56 84 GLY A O 1
ATOM 616 N N . ALA A 1 85 ? 13.751 4.707 -16.438 1.00 86.69 85 ALA A N 1
ATOM 617 C CA . ALA A 1 85 ? 13.913 5.320 -17.754 1.00 86.69 85 ALA A CA 1
ATOM 618 C C . ALA A 1 85 ? 12.628 6.031 -18.224 1.00 86.69 85 ALA A C 1
ATOM 620 O O . ALA A 1 85 ? 11.517 5.564 -17.985 1.00 86.69 85 ALA A O 1
ATOM 621 N N . ASN A 1 86 ? 12.771 7.128 -18.973 1.00 85.31 86 ASN A N 1
ATOM 622 C CA . ASN A 1 86 ? 11.652 7.855 -19.598 1.00 85.31 86 ASN A CA 1
ATOM 623 C C . ASN A 1 86 ? 10.605 8.392 -18.600 1.00 85.31 86 ASN A C 1
ATOM 625 O O . ASN A 1 86 ? 9.409 8.387 -18.887 1.00 85.31 86 ASN A O 1
ATOM 629 N N . GLY A 1 87 ? 11.043 8.833 -17.416 1.00 84.75 87 GLY A N 1
ATOM 630 C CA . GLY A 1 87 ? 10.148 9.356 -16.376 1.00 84.75 87 GLY A CA 1
ATOM 631 C C . GLY A 1 87 ? 9.334 8.278 -15.656 1.00 84.75 87 GLY A C 1
ATOM 632 O O . GLY A 1 87 ? 8.430 8.603 -14.886 1.00 84.75 87 GLY A O 1
ATOM 633 N N . SER A 1 88 ? 9.640 6.999 -15.896 1.00 90.25 88 SER A N 1
ATOM 634 C CA . SER A 1 88 ? 9.142 5.922 -15.054 1.00 90.25 88 SER A CA 1
ATOM 635 C C . SER A 1 88 ? 9.840 5.925 -13.697 1.00 90.25 88 SER A C 1
ATOM 637 O O . SER A 1 88 ? 10.870 6.566 -13.479 1.00 90.25 88 SER A O 1
ATOM 639 N N . MET A 1 89 ? 9.248 5.192 -12.774 1.00 93.56 89 MET A N 1
ATOM 640 C CA . MET A 1 89 ? 9.728 5.009 -11.423 1.00 93.56 89 MET A CA 1
ATOM 641 C C . MET A 1 89 ? 9.708 3.534 -11.088 1.00 93.56 89 MET A C 1
ATOM 643 O O . MET A 1 89 ? 8.798 2.818 -11.493 1.00 93.56 89 MET A O 1
ATOM 647 N N . GLU A 1 90 ? 10.688 3.085 -10.329 1.00 94.44 90 GLU A N 1
ATOM 648 C CA . GLU A 1 90 ? 10.691 1.757 -9.743 1.00 94.44 90 GLU A CA 1
ATOM 649 C C . GLU A 1 90 ? 10.440 1.874 -8.246 1.00 94.44 90 GLU A C 1
ATOM 651 O O . GLU A 1 90 ? 11.055 2.683 -7.551 1.00 94.44 90 GLU A O 1
ATOM 656 N N . LEU A 1 91 ? 9.504 1.070 -7.765 1.00 94.81 91 LEU A N 1
ATOM 657 C CA . LEU A 1 91 ? 9.189 0.899 -6.360 1.00 94.81 91 LEU A CA 1
ATOM 658 C C . LEU A 1 91 ? 9.623 -0.503 -5.966 1.00 94.81 91 LEU A C 1
ATOM 660 O O . LEU A 1 91 ? 9.284 -1.465 -6.652 1.00 94.81 91 LEU A O 1
ATOM 664 N N . GLU A 1 92 ? 10.356 -0.631 -4.871 1.00 95.00 92 GLU A N 1
ATOM 665 C CA . GLU A 1 92 ? 10.774 -1.916 -4.330 1.00 95.00 92 GLU A CA 1
ATOM 666 C C . GLU A 1 92 ? 10.317 -2.059 -2.883 1.00 95.00 92 GLU A C 1
ATOM 668 O O . GLU A 1 92 ? 10.529 -1.172 -2.056 1.00 95.00 92 GLU A O 1
ATOM 673 N N . TRP A 1 93 ? 9.710 -3.198 -2.561 1.00 94.88 93 TRP A N 1
ATOM 674 C CA . TRP A 1 93 ? 9.291 -3.507 -1.203 1.00 94.88 93 TRP A CA 1
ATOM 675 C C . TRP A 1 93 ? 9.376 -5.005 -0.933 1.00 94.88 93 TRP A C 1
ATOM 677 O O . TRP A 1 93 ? 8.859 -5.806 -1.706 1.00 94.88 93 TRP A O 1
ATOM 687 N N . PHE A 1 94 ? 10.071 -5.396 0.139 1.00 92.25 94 PHE A N 1
ATOM 688 C CA . PHE A 1 94 ? 10.313 -6.804 0.496 1.00 92.25 94 PHE A CA 1
ATOM 689 C C . PHE A 1 94 ? 10.796 -7.685 -0.683 1.00 92.25 94 PHE A C 1
ATOM 691 O O . PHE A 1 94 ? 10.408 -8.844 -0.817 1.00 92.25 94 PHE A O 1
ATOM 698 N N . GLY A 1 95 ? 11.645 -7.133 -1.558 1.00 91.44 95 GLY A N 1
ATOM 699 C CA . GLY A 1 95 ? 12.180 -7.825 -2.739 1.00 91.44 95 GLY A CA 1
ATOM 700 C C . GLY A 1 95 ? 11.226 -7.905 -3.938 1.00 91.44 95 GLY A C 1
ATOM 701 O O . GLY A 1 95 ? 11.613 -8.433 -4.979 1.00 91.44 95 GLY A O 1
ATOM 702 N N . GLN A 1 96 ? 10.004 -7.377 -3.825 1.00 94.19 96 GLN A N 1
ATOM 703 C CA . GLN A 1 96 ? 9.094 -7.183 -4.952 1.00 94.19 96 GLN A CA 1
ATOM 704 C C . GLN A 1 96 ? 9.346 -5.832 -5.603 1.00 94.19 96 GLN A C 1
ATOM 706 O O . GLN A 1 96 ? 9.482 -4.828 -4.909 1.00 94.19 96 GLN A O 1
ATOM 711 N N . LYS A 1 97 ? 9.379 -5.810 -6.936 1.00 93.19 97 LYS A N 1
ATOM 712 C CA . LYS A 1 97 ? 9.580 -4.597 -7.730 1.00 93.19 97 LYS A CA 1
ATOM 713 C C . LYS A 1 97 ? 8.335 -4.278 -8.538 1.00 93.19 97 LYS A C 1
ATOM 715 O O . LYS A 1 97 ? 7.775 -5.155 -9.192 1.00 93.19 97 LYS A O 1
ATOM 720 N N . LEU A 1 98 ? 7.952 -3.011 -8.542 1.00 92.75 98 LEU A N 1
ATOM 721 C CA . LEU A 1 98 ? 6.881 -2.466 -9.357 1.00 92.75 98 LEU A CA 1
ATOM 722 C C . LEU A 1 98 ? 7.424 -1.294 -10.172 1.00 92.75 98 LEU A C 1
ATOM 724 O O . LEU A 1 98 ? 7.871 -0.296 -9.614 1.00 92.75 98 LEU A O 1
ATOM 728 N N . SER A 1 99 ? 7.355 -1.403 -11.497 1.00 93.12 99 SER A N 1
ATOM 729 C CA . SER A 1 99 ? 7.663 -0.285 -12.387 1.00 93.12 99 SER A CA 1
ATOM 730 C C . SER A 1 99 ? 6.388 0.499 -12.688 1.00 93.12 99 SER A C 1
ATOM 732 O O . SER A 1 99 ? 5.406 -0.054 -13.184 1.00 93.12 99 SER A O 1
ATOM 734 N N . VAL A 1 100 ? 6.402 1.792 -12.380 1.00 92.94 100 VAL A N 1
ATOM 735 C CA . VAL A 1 100 ? 5.294 2.726 -12.569 1.00 92.94 100 VAL A CA 1
ATOM 736 C C . VAL A 1 100 ? 5.675 3.724 -13.656 1.00 92.94 100 VAL A C 1
ATOM 738 O O . VAL A 1 100 ? 6.580 4.542 -13.499 1.00 92.94 100 VAL A O 1
ATOM 741 N N . SER A 1 101 ? 4.983 3.668 -14.790 1.00 92.50 101 SER A N 1
ATOM 742 C CA . SER A 1 101 ? 5.155 4.636 -15.878 1.00 92.50 101 SER A CA 1
ATOM 743 C C . SER A 1 101 ? 4.641 6.025 -15.481 1.00 92.50 101 SER A C 1
ATOM 745 O O . SER A 1 101 ? 3.768 6.132 -14.626 1.00 92.50 101 SER A O 1
ATOM 747 N N . ALA A 1 102 ? 5.124 7.083 -16.138 1.00 89.06 102 ALA A N 1
ATOM 748 C CA . ALA A 1 102 ? 4.689 8.461 -15.869 1.00 89.06 102 ALA A CA 1
ATOM 749 C C . ALA A 1 102 ? 3.164 8.669 -16.007 1.00 89.06 102 ALA A C 1
ATOM 751 O O . ALA A 1 102 ? 2.573 9.395 -15.221 1.00 89.06 102 ALA A O 1
ATOM 752 N N . ASP A 1 103 ? 2.515 7.977 -16.949 1.00 90.94 103 ASP A N 1
ATOM 753 C CA . ASP A 1 103 ? 1.050 7.977 -17.133 1.00 90.94 103 ASP A CA 1
ATOM 754 C C . ASP A 1 103 ? 0.281 7.407 -15.924 1.00 90.94 103 ASP A C 1
ATOM 756 O O . ASP A 1 103 ? -0.844 7.804 -15.630 1.00 90.94 103 ASP A O 1
ATOM 760 N N . ARG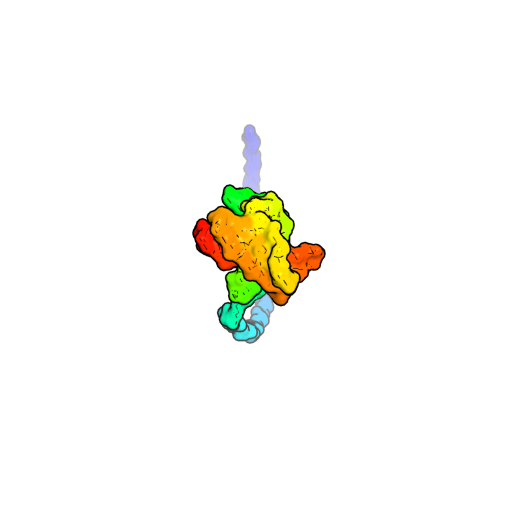 A 1 104 ? 0.921 6.508 -15.171 1.00 91.12 104 ARG A N 1
ATOM 761 C CA . ARG A 1 104 ? 0.371 5.903 -13.956 1.00 91.12 104 ARG A CA 1
ATOM 762 C C . ARG A 1 104 ? 0.781 6.643 -12.687 1.00 91.12 104 ARG A C 1
ATOM 764 O O . ARG A 1 104 ? 0.658 6.097 -11.599 1.00 91.12 104 ARG A O 1
ATOM 771 N N . GLN A 1 105 ? 1.266 7.871 -12.807 1.00 92.00 105 GLN A N 1
ATOM 772 C CA . GLN A 1 105 ? 1.486 8.769 -11.682 1.00 92.00 105 GLN A CA 1
ATOM 773 C C . GLN A 1 105 ? 0.404 9.842 -11.754 1.00 92.00 105 GLN A C 1
ATOM 775 O O . GLN A 1 105 ? 0.254 10.512 -12.773 1.00 92.00 105 GLN A O 1
ATOM 780 N N . ARG A 1 106 ? -0.388 9.988 -10.691 1.00 91.19 106 ARG A N 1
ATOM 781 C CA . ARG A 1 106 ? -1.452 10.996 -10.629 1.00 91.19 106 ARG A CA 1
ATOM 782 C C . ARG A 1 106 ? -1.259 11.894 -9.425 1.00 91.19 106 ARG A C 1
ATOM 784 O O . ARG A 1 106 ? -0.869 11.425 -8.362 1.00 91.19 106 ARG A O 1
ATOM 791 N N . SER A 1 107 ? -1.585 13.168 -9.580 1.00 90.12 107 SER A N 1
ATOM 792 C CA . SER A 1 107 ? -1.638 14.085 -8.448 1.00 90.12 107 SER A CA 1
ATOM 793 C C . SER A 1 107 ? -2.854 13.764 -7.585 1.00 90.12 107 SER A C 1
ATOM 795 O O . SER A 1 107 ? -3.980 13.652 -8.084 1.00 90.12 107 SER A O 1
ATOM 797 N N . LEU A 1 108 ? -2.614 13.586 -6.294 1.00 90.12 108 LEU A N 1
ATOM 79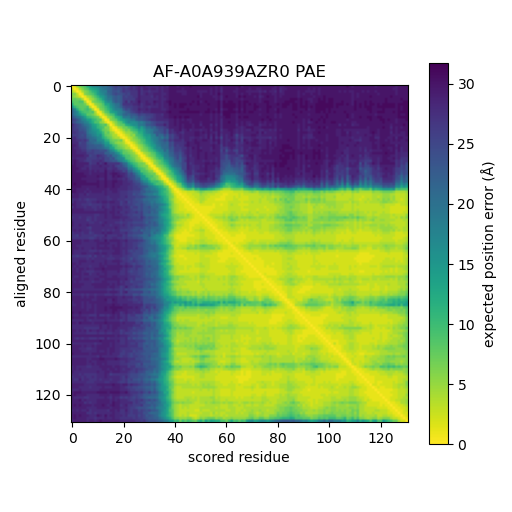8 C CA . LEU A 1 108 ? -3.625 13.458 -5.265 1.00 90.12 108 LEU A CA 1
ATOM 799 C C . LEU A 1 108 ? -3.451 14.652 -4.331 1.00 90.12 108 LEU A C 1
ATOM 801 O O . LEU A 1 108 ? -2.611 14.620 -3.439 1.00 90.12 108 LEU A O 1
ATOM 805 N N . ASP A 1 109 ? -4.234 15.701 -4.590 1.00 86.88 109 ASP A N 1
ATOM 806 C CA . ASP A 1 109 ? -4.021 17.027 -3.997 1.00 86.88 109 ASP A CA 1
ATOM 807 C C . ASP A 1 109 ? -2.629 17.567 -4.394 1.00 86.88 109 ASP A C 1
ATOM 809 O O . ASP A 1 109 ? -2.332 17.614 -5.593 1.00 86.88 109 ASP A O 1
ATOM 813 N N . ASP A 1 110 ? -1.769 17.910 -3.436 1.00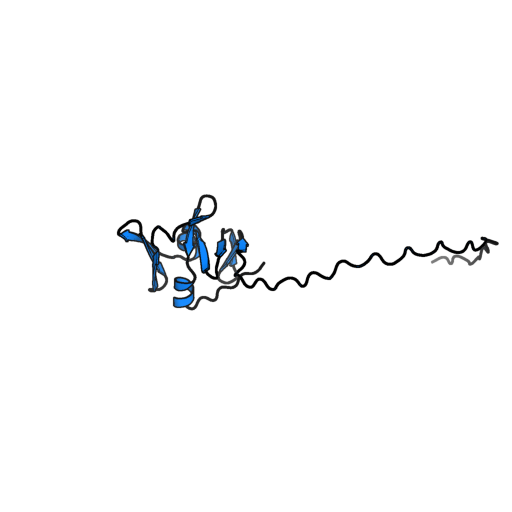 86.69 110 ASP A N 1
ATOM 814 C CA . ASP A 1 110 ? -0.382 18.335 -3.677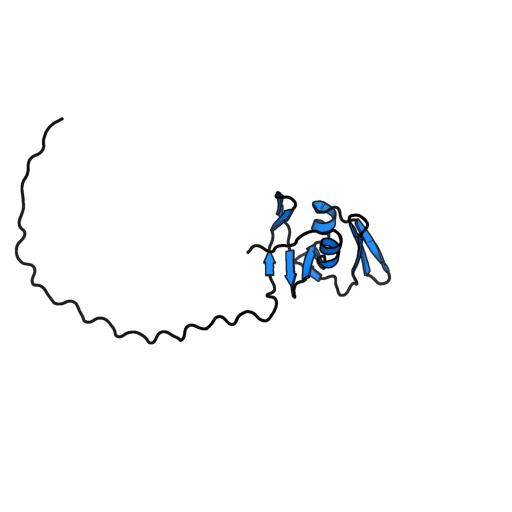 1.00 86.69 110 ASP A CA 1
ATOM 815 C C . ASP A 1 110 ? 0.628 17.170 -3.777 1.00 86.69 110 ASP A C 1
ATOM 817 O O . ASP A 1 110 ? 1.794 17.375 -4.125 1.00 86.69 110 ASP A O 1
ATOM 821 N N . GLU A 1 111 ? 0.205 15.931 -3.508 1.00 89.50 111 GLU A N 1
ATOM 822 C CA . GLU A 1 111 ? 1.086 14.761 -3.488 1.00 89.50 111 GLU A CA 1
ATOM 823 C C . GLU A 1 111 ? 1.039 13.957 -4.798 1.00 89.50 111 GLU A C 1
ATOM 825 O O . GLU A 1 111 ? 0.044 13.937 -5.524 1.00 89.50 111 GLU A O 1
ATOM 830 N N . VAL A 1 112 ? 2.112 13.223 -5.102 1.00 92.25 112 VAL A N 1
ATOM 831 C CA . VAL A 1 112 ? 2.140 12.279 -6.232 1.00 92.25 112 VAL A CA 1
ATOM 832 C C . VAL A 1 112 ? 1.733 10.899 -5.737 1.00 92.25 112 VAL A C 1
ATOM 834 O O . VAL A 1 112 ? 2.424 10.319 -4.901 1.00 92.25 112 VAL A O 1
ATOM 837 N N . ALA A 1 113 ? 0.644 10.357 -6.278 1.00 94.25 113 ALA A N 1
ATOM 838 C CA . ALA A 1 113 ? 0.134 9.029 -5.969 1.00 94.25 113 ALA A CA 1
ATOM 839 C C . ALA A 1 113 ? 0.320 8.047 -7.131 1.00 94.25 113 ALA A C 1
ATOM 841 O O . ALA A 1 113 ? 0.210 8.392 -8.311 1.00 94.25 113 ALA A O 1
ATOM 842 N N . VAL A 1 114 ? 0.562 6.790 -6.772 1.00 94.94 114 VAL A N 1
ATOM 843 C CA . VAL A 1 114 ? 0.852 5.687 -7.697 1.00 94.94 114 VAL A CA 1
ATOM 844 C C . VAL A 1 114 ? 0.003 4.467 -7.349 1.00 94.94 114 VAL A C 1
ATOM 846 O O . VAL A 1 114 ? -0.385 4.316 -6.187 1.00 94.94 114 VAL A O 1
ATOM 849 N N . PRO A 1 115 ? -0.315 3.596 -8.322 1.00 94.62 115 PRO A N 1
ATOM 850 C CA . PRO A 1 115 ? -1.080 2.391 -8.058 1.00 94.62 115 PRO A CA 1
ATOM 851 C C . PRO A 1 115 ? -0.185 1.382 -7.337 1.00 94.62 115 PRO A C 1
ATOM 853 O O . PRO A 1 115 ? 0.911 1.075 -7.801 1.00 94.62 115 PRO A O 1
ATOM 856 N N . VAL A 1 116 ? -0.646 0.857 -6.205 1.00 93.69 116 VAL A N 1
ATOM 857 C CA . VAL A 1 116 ? 0.162 -0.012 -5.329 1.00 93.69 116 VAL A CA 1
ATOM 858 C C . VAL A 1 116 ? -0.442 -1.387 -5.104 1.00 93.69 116 VAL A C 1
ATOM 860 O O . VAL A 1 116 ? 0.240 -2.242 -4.544 1.00 93.69 116 VAL A O 1
ATOM 863 N N . SER A 1 117 ? -1.677 -1.631 -5.562 1.00 91.25 117 SER A N 1
ATOM 864 C CA . SER A 1 117 ? -2.367 -2.917 -5.376 1.00 91.25 117 SER A CA 1
ATOM 865 C C . SER A 1 117 ? -1.478 -4.100 -5.750 1.00 91.25 117 SER A C 1
ATOM 867 O O . SER A 1 117 ? -1.229 -4.954 -4.910 1.00 91.25 117 SER A O 1
ATOM 869 N N . GLY A 1 118 ? -0.885 -4.082 -6.950 1.00 90.56 118 GLY A N 1
ATOM 870 C CA . GLY A 1 118 ? -0.042 -5.184 -7.418 1.00 90.56 118 GLY A CA 1
ATOM 871 C C . GLY A 1 118 ? 1.205 -5.427 -6.560 1.00 90.56 118 GLY A C 1
ATOM 872 O O . GLY A 1 118 ? 1.573 -6.577 -6.341 1.00 90.56 118 GLY A O 1
ATOM 873 N N . LEU A 1 119 ? 1.835 -4.369 -6.034 1.00 92.00 119 LEU A N 1
ATOM 874 C CA . LEU A 1 119 ? 2.997 -4.503 -5.146 1.00 92.00 119 LEU A CA 1
ATOM 875 C C . LEU A 1 119 ? 2.591 -5.098 -3.792 1.00 92.00 119 LEU A C 1
ATOM 877 O O . LEU A 1 119 ? 3.242 -6.011 -3.294 1.00 92.00 119 LEU A O 1
ATOM 881 N N . LEU A 1 120 ? 1.502 -4.593 -3.210 1.00 91.38 120 LEU A N 1
ATOM 882 C CA . LEU A 1 120 ? 0.989 -5.039 -1.916 1.00 91.38 120 LEU A CA 1
ATOM 883 C C . LEU A 1 120 ? 0.490 -6.491 -1.979 1.00 91.38 120 LEU A C 1
ATOM 885 O O . LEU A 1 120 ? 0.839 -7.301 -1.121 1.00 91.38 120 LEU A O 1
ATOM 889 N N . GLU A 1 121 ? -0.261 -6.843 -3.021 1.00 91.19 121 GLU A N 1
ATOM 890 C CA . GLU A 1 121 ? -0.759 -8.201 -3.251 1.00 91.19 121 GLU A CA 1
ATOM 891 C C . GLU A 1 121 ? 0.383 -9.202 -3.473 1.00 91.19 121 GLU A C 1
ATOM 893 O O . GLU A 1 121 ? 0.331 -10.307 -2.935 1.00 91.19 121 GLU A O 1
ATOM 898 N N . ALA A 1 122 ? 1.450 -8.814 -4.184 1.00 91.00 122 ALA A N 1
ATOM 899 C CA . ALA A 1 122 ? 2.625 -9.666 -4.393 1.00 91.00 122 ALA A CA 1
ATOM 900 C C . ALA A 1 122 ? 3.373 -9.996 -3.088 1.00 91.00 122 ALA A C 1
ATOM 902 O O . ALA A 1 122 ? 3.959 -11.071 -2.964 1.00 91.00 122 ALA A O 1
ATOM 903 N N . VAL A 1 123 ? 3.328 -9.096 -2.102 1.00 90.31 123 VAL A N 1
ATOM 904 C CA . VAL A 1 123 ? 3.875 -9.316 -0.750 1.00 90.31 123 VAL A CA 1
ATOM 905 C C . VAL A 1 123 ? 2.870 -10.054 0.157 1.00 90.31 123 VAL A C 1
ATOM 907 O O . VAL A 1 123 ? 3.221 -10.499 1.249 1.00 90.31 123 VAL A O 1
ATOM 910 N N . GLY A 1 124 ? 1.625 -10.244 -0.291 1.00 89.56 124 GLY A N 1
ATOM 911 C CA . GLY A 1 124 ? 0.561 -10.903 0.472 1.00 89.56 124 GLY A CA 1
ATOM 912 C C . GLY A 1 124 ? -0.180 -9.975 1.438 1.00 89.56 124 GLY A C 1
ATOM 913 O O . GLY A 1 124 ? -0.811 -10.445 2.386 1.00 89.56 124 GLY A O 1
ATOM 914 N N . VAL A 1 125 ? -0.115 -8.658 1.226 1.00 90.25 125 VAL A N 1
ATOM 915 C CA . VAL A 1 125 ? -0.847 -7.675 2.030 1.00 90.25 125 VAL A CA 1
ATOM 916 C C . VAL A 1 125 ? -2.307 -7.625 1.591 1.00 90.25 125 VAL A C 1
ATOM 918 O O . VAL A 1 125 ? -2.622 -7.375 0.429 1.00 90.25 125 VAL A O 1
ATOM 921 N N . ALA A 1 126 ? -3.215 -7.821 2.545 1.00 88.50 126 ALA A N 1
ATOM 922 C CA . ALA A 1 126 ? -4.645 -7.678 2.314 1.00 88.50 126 ALA A CA 1
ATOM 923 C C . ALA A 1 126 ? -5.061 -6.203 2.392 1.00 88.50 126 ALA A C 1
ATOM 925 O O . ALA A 1 126 ? -4.838 -5.535 3.402 1.00 88.50 126 ALA A O 1
ATOM 926 N N . ILE A 1 127 ? -5.719 -5.715 1.343 1.00 88.69 127 ILE A N 1
ATOM 927 C CA . ILE A 1 127 ? -6.244 -4.351 1.275 1.00 88.69 127 ILE A CA 1
ATOM 928 C C . ILE A 1 127 ? -7.743 -4.391 1.558 1.00 88.69 127 ILE A C 1
ATOM 930 O O . ILE A 1 127 ? -8.493 -5.137 0.927 1.00 88.69 127 ILE A O 1
ATOM 934 N N . ARG A 1 128 ? -8.193 -3.557 2.495 1.00 87.44 128 ARG A N 1
ATOM 935 C CA . ARG A 1 128 ? -9.611 -3.327 2.767 1.00 87.44 128 ARG A CA 1
ATOM 936 C C . ARG A 1 128 ? -9.860 -1.833 2.837 1.00 87.44 128 ARG A C 1
ATOM 938 O O . ARG A 1 128 ? -9.155 -1.124 3.548 1.00 87.44 128 ARG A O 1
ATOM 945 N N . VAL A 1 129 ? -10.883 -1.386 2.123 1.00 84.94 129 VAL A N 1
ATOM 946 C CA . VAL A 1 129 ? -11.393 -0.025 2.255 1.00 84.94 129 VAL A CA 1
ATOM 947 C C . VAL A 1 129 ? -12.570 -0.042 3.216 1.00 84.94 129 VAL A C 1
ATOM 949 O O . VAL A 1 129 ? -13.513 -0.814 3.038 1.00 84.94 129 VAL A O 1
ATOM 952 N N . GLU A 1 130 ? -12.470 0.785 4.251 1.00 79.56 130 GLU A N 1
ATOM 953 C CA . GLU A 1 130 ? -13.519 1.010 5.242 1.00 79.56 130 GLU A CA 1
ATOM 954 C C . GLU A 1 130 ? -13.994 2.456 5.092 1.00 79.56 130 GLU A C 1
ATOM 956 O O . GLU A 1 130 ? -13.173 3.377 5.070 1.00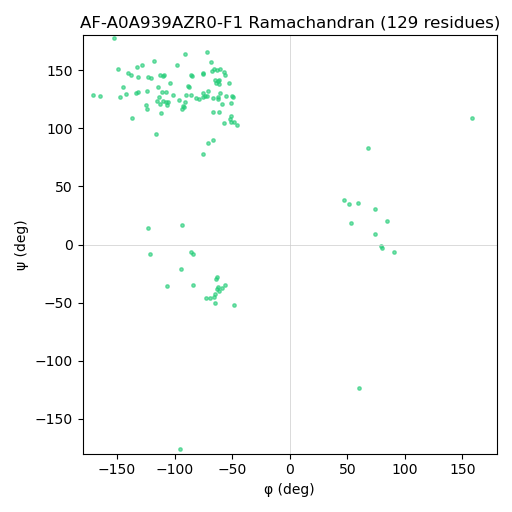 79.56 130 GLU A O 1
ATOM 961 N N . GLY A 1 131 ? -15.304 2.643 4.936 1.00 61.56 131 GLY A N 1
ATOM 962 C CA . GLY A 1 131 ? -15.948 3.935 4.696 1.00 61.56 131 GLY A CA 1
ATOM 963 C C . GLY A 1 131 ? -17.334 3.992 5.308 1.00 61.56 131 GLY A C 1
ATOM 964 O O . GLY A 1 131 ? -17.960 2.914 5.438 1.00 61.56 131 GLY A O 1
#

Solvent-accessible surface area (backbone atoms only — not comparable to full-atom values): 8595 Å² total; per-residue (Å²): 136,86,88,82,84,90,82,90,80,90,81,83,86,78,85,84,72,77,79,80,82,79,79,77,83,73,80,72,73,75,80,73,72,74,70,73,76,89,56,62,69,76,42,73,50,56,60,48,68,60,97,86,45,78,44,83,38,63,38,37,34,45,79,81,38,37,30,39,30,52,65,52,37,41,73,74,70,61,33,46,77,44,86,44,74,91,66,18,33,34,39,36,47,98,90,44,76,41,80,40,49,52,89,53,50,41,75,54,84,96,39,55,20,34,74,41,47,71,59,38,50,74,75,67,53,86,84,80,90,86,133

Sequence (131 aa):
MPPLPALAALLPGIPLTPPPPLPAPVARPPLQRRAAPSGSARLQGSSITINGLRQQALWLQDAGELWLPLEVLEGQLGVSRSSGANGSMELEWFGQKLSVSADRQRSLDDEVAVPVSGLLEAVGVAIRVEG

Mean predicted aligned error: 14.78 Å

Secondary structure (DSSP, 8-state):
----------------PPPPPPPP---PPP--------S---EEEEEEEETTEEEEEEEEEETTEEEEEHHHIIIII-PEEEE-GGG-EEEEETTEEEEE-GGG-EEETTEEEEE-HHHHHHHTPPP----

Foldseek 3Di:
DDDDDDDDDDDDDDPPDDDDDDDDDDPDDPPPPPPPPPAFDWDWDQWDADPNRIDGFIWIQHRNFIKGFPCCCCPVVVWDWDQDPPRWIWTDDPRDIDIFHPVQWDDDPPTTIGGCVVVCVVVPHDDDDDD

pLDDT: mean 79.52, std 17.32, range [41.03, 95.38]

Radius of gyration: 30.71 Å; Cα contacts (8 Å, |Δi|>4): 161; chains: 1; bounding box: 81×30×76 Å

Nearest PDB structures (foldseek):
  3ey7-assembly1_B  TM=7.527E-01  e=1.825E+00  Vibrio cholerae
  3huh-assembly2_C  TM=4.773E-01  e=7.024E-01  Salmonella enterica subsp. enterica serovar Typhimurium
  2ykp-assembly1_A  TM=3.852E-01  e=3.581E+00  Homo sapiens
  2dkp-assembly1_A  TM=2.090E-01  e=5.613E+00  Homo sapiens